Protein AF-A0A8T4UTC6-F1 (afdb_monomer_lite)

Radius of gyration: 26.12 Å; chains: 1; bounding box: 47×25×75 Å

pLDDT: mean 82.02, std 12.3, range [52.59, 96.19]

Sequence (81 aa):
MPEVKTIKGIDDETWTNFKSLAAKDNVKLATLLKNMLKEYEKGKNIFWKDILKGKRIFTEEEAEKIEDLIRKKRKEYGFRS

Foldseek 3Di:
DPDDDDDPDDDPVNVVVLVVVCVVVVHDSVVSVVVVVVVVVVVVVCVVCVVVVPPPPDDPVRVVVVVVVVVVVCVVVVNDD

Secondary structure (DSSP, 8-state):
--------S--HHHHHHHHHHHHHTT--HHHHHHHHHHHHHHHHHHHHHHHHTT--SS-HHHHHHHHHHHHHHHHHTT---

Structure (mmCIF, N/CA/C/O backbone):
data_AF-A0A8T4UTC6-F1
#
_entry.id   AF-A0A8T4UTC6-F1
#
loop_
_atom_site.group_PDB
_atom_site.id
_atom_site.type_symbol
_atom_site.label_atom_id
_atom_site.label_alt_id
_atom_site.label_comp_id
_atom_site.label_asym_id
_atom_site.label_entity_id
_atom_site.label_seq_id
_atom_site.pdbx_PDB_ins_code
_atom_site.Cartn_x
_atom_site.Cartn_y
_atom_site.Cartn_z
_atom_site.occupancy
_atom_site.B_iso_or_equiv
_atom_site.auth_seq_id
_atom_site.auth_comp_id
_atom_site.auth_asym_id
_atom_site.auth_atom_id
_atom_site.pdbx_PDB_model_num
ATOM 1 N N . MET A 1 1 ? -3.804 -1.392 -33.908 1.00 52.59 1 MET A N 1
ATOM 2 C CA . MET A 1 1 ? -2.585 -1.499 -33.073 1.00 52.59 1 MET A CA 1
ATOM 3 C C . MET A 1 1 ? -2.985 -1.236 -31.628 1.00 52.59 1 MET A C 1
ATOM 5 O O . MET A 1 1 ? -3.818 -0.357 -31.438 1.00 52.59 1 MET A O 1
ATOM 9 N N . PRO A 1 2 ? -2.494 -1.999 -30.637 1.00 62.16 2 PRO A N 1
ATOM 10 C CA . PRO A 1 2 ? -2.790 -1.715 -29.235 1.00 62.16 2 PRO A CA 1
ATOM 11 C C . PRO A 1 2 ? -2.220 -0.345 -28.848 1.00 62.16 2 PRO A C 1
ATOM 13 O O . PRO A 1 2 ? -1.100 -0.005 -29.224 1.00 62.16 2 PRO A O 1
ATOM 16 N N . GLU A 1 3 ? -3.009 0.448 -28.128 1.00 74.31 3 GLU A N 1
ATOM 17 C CA . GLU A 1 3 ? -2.623 1.784 -27.679 1.00 74.31 3 GLU A CA 1
ATOM 18 C C . GLU A 1 3 ? -1.503 1.677 -26.632 1.00 74.31 3 GLU A C 1
ATOM 20 O O . GLU A 1 3 ? -1.677 1.083 -25.563 1.00 74.31 3 GLU A O 1
ATOM 25 N N . VAL A 1 4 ? -0.325 2.219 -26.951 1.00 71.88 4 VAL A N 1
ATOM 26 C CA . VAL A 1 4 ? 0.817 2.225 -26.032 1.00 71.88 4 VAL A CA 1
ATOM 27 C C . VAL A 1 4 ? 0.618 3.356 -25.031 1.00 71.88 4 VAL A C 1
ATOM 29 O O . VAL A 1 4 ? 0.710 4.533 -25.373 1.00 71.88 4 VAL A O 1
ATOM 32 N N . LYS A 1 5 ? 0.345 2.998 -23.775 1.00 71.56 5 LYS A N 1
ATOM 33 C CA . LYS A 1 5 ? 0.230 3.961 -22.678 1.00 71.56 5 LYS A CA 1
ATOM 34 C C . LYS A 1 5 ? 1.610 4.246 -22.096 1.00 71.56 5 LYS A C 1
ATOM 36 O O . LYS A 1 5 ? 2.215 3.378 -21.470 1.00 71.56 5 LYS A O 1
ATO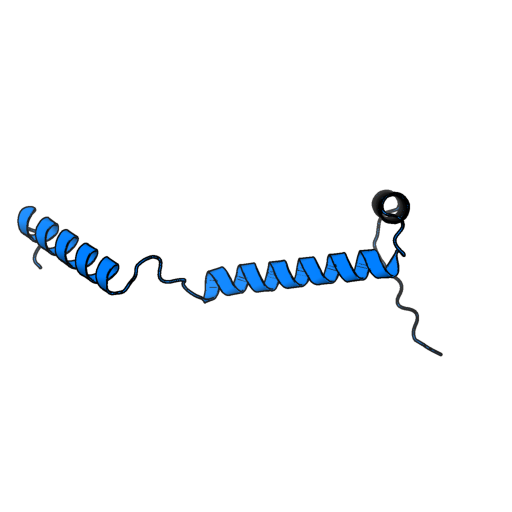M 41 N N . THR A 1 6 ? 2.091 5.466 -22.294 1.00 78.31 6 THR A N 1
ATOM 42 C CA . THR A 1 6 ? 3.342 5.958 -21.705 1.00 78.31 6 THR A CA 1
ATOM 43 C C . THR A 1 6 ? 3.057 6.661 -20.385 1.00 78.31 6 THR A C 1
ATOM 45 O O . THR A 1 6 ? 2.077 7.398 -20.269 1.00 78.31 6 THR A O 1
ATOM 48 N N . ILE A 1 7 ? 3.930 6.473 -19.398 1.00 79.12 7 ILE A N 1
ATOM 49 C CA . ILE A 1 7 ? 3.855 7.219 -18.143 1.00 79.12 7 ILE A CA 1
ATOM 50 C C . ILE A 1 7 ? 4.552 8.564 -18.359 1.00 79.12 7 ILE A C 1
ATOM 52 O O . ILE A 1 7 ? 5.686 8.601 -18.832 1.00 79.12 7 ILE A O 1
ATOM 56 N N . LYS A 1 8 ? 3.854 9.666 -18.075 1.00 84.25 8 LYS A N 1
ATOM 57 C CA . LYS A 1 8 ? 4.353 11.038 -18.252 1.00 84.25 8 LYS A CA 1
ATOM 58 C C . LYS A 1 8 ? 4.590 11.686 -16.888 1.00 84.25 8 LYS A C 1
ATOM 60 O O . LYS A 1 8 ? 3.873 11.372 -15.943 1.00 84.25 8 LYS A O 1
ATOM 65 N N . GLY A 1 9 ? 5.549 12.612 -16.815 1.00 86.25 9 GLY A N 1
ATOM 66 C CA . GLY A 1 9 ? 5.804 13.413 -15.611 1.00 86.25 9 GLY A CA 1
ATOM 67 C C . GLY A 1 9 ? 6.551 12.678 -14.496 1.00 86.25 9 GLY A C 1
ATOM 68 O O . GLY A 1 9 ? 6.318 12.969 -13.330 1.00 86.25 9 GLY A O 1
ATOM 69 N N . ILE A 1 10 ? 7.408 11.717 -14.847 1.00 87.31 10 ILE A N 1
ATOM 70 C CA . ILE A 1 10 ? 8.320 11.060 -13.905 1.00 87.31 10 ILE A CA 1
ATOM 71 C C . ILE A 1 10 ? 9.701 11.689 -14.081 1.00 87.31 10 ILE A C 1
ATOM 73 O O . ILE A 1 10 ? 10.167 11.813 -15.213 1.00 87.31 10 ILE A O 1
ATOM 77 N N . ASP A 1 11 ? 10.332 12.080 -12.979 1.00 94.38 11 ASP A N 1
ATOM 78 C CA . ASP A 1 11 ? 11.720 12.529 -12.969 1.00 94.38 11 ASP A CA 1
ATOM 79 C C . ASP A 1 11 ? 12.699 11.356 -13.171 1.00 94.38 11 ASP A C 1
ATOM 81 O O . ASP A 1 11 ? 12.408 10.195 -12.863 1.00 94.38 11 ASP A O 1
ATOM 85 N N . ASP A 1 12 ? 13.883 11.653 -13.703 1.00 92.38 12 ASP A N 1
ATOM 86 C CA . ASP A 1 12 ? 14.859 10.624 -14.078 1.00 92.38 12 ASP A CA 1
ATOM 87 C C . ASP A 1 12 ? 15.350 9.795 -12.882 1.00 92.38 12 ASP A C 1
ATOM 89 O O . ASP A 1 12 ? 15.629 8.598 -13.026 1.00 92.38 12 ASP A O 1
ATOM 93 N N . GLU A 1 13 ? 15.415 10.398 -11.693 1.00 95.56 13 GLU A N 1
ATOM 94 C CA . GLU A 1 13 ? 15.812 9.718 -10.461 1.00 95.56 13 GLU A CA 1
ATOM 95 C C . GLU A 1 13 ? 14.765 8.670 -10.063 1.00 95.56 13 GLU A C 1
ATOM 97 O O . GLU A 1 13 ? 15.088 7.489 -9.905 1.00 95.56 13 GLU A O 1
ATOM 102 N N . THR A 1 14 ? 13.491 9.059 -9.999 1.00 93.06 14 THR A N 1
ATOM 103 C CA . THR A 1 14 ? 12.363 8.161 -9.731 1.00 93.06 14 THR A CA 1
ATOM 104 C C . THR A 1 14 ? 12.294 7.036 -10.758 1.00 93.06 14 THR A C 1
ATOM 106 O O . THR A 1 14 ? 12.087 5.873 -10.394 1.00 93.06 14 THR A O 1
ATOM 109 N N . TRP A 1 15 ? 12.511 7.333 -12.044 1.00 93.00 15 TRP A N 1
ATOM 110 C CA . TRP A 1 15 ? 12.505 6.306 -13.086 1.00 93.00 15 TRP A CA 1
ATOM 111 C C . TRP A 1 15 ? 13.658 5.311 -12.935 1.00 93.00 15 TRP A C 1
ATOM 113 O O . TRP A 1 15 ? 13.474 4.102 -13.117 1.00 93.00 15 TRP A O 1
ATOM 123 N N . THR A 1 16 ? 14.840 5.801 -12.566 1.00 95.31 16 THR A N 1
ATOM 124 C CA . THR A 1 16 ? 16.021 4.970 -12.310 1.00 95.31 16 THR A CA 1
ATOM 125 C C . THR A 1 16 ? 15.803 4.079 -11.095 1.00 95.31 16 THR A C 1
ATOM 127 O O . THR A 1 16 ? 16.000 2.866 -11.179 1.00 95.31 16 THR A O 1
ATOM 130 N N . ASN A 1 17 ? 15.302 4.640 -9.996 1.00 95.38 17 ASN A N 1
ATOM 131 C CA . ASN A 1 17 ? 14.983 3.894 -8.782 1.00 95.38 17 ASN A CA 1
ATOM 132 C C . ASN A 1 17 ? 13.934 2.808 -9.044 1.00 95.38 17 ASN A C 1
ATOM 134 O O . ASN A 1 17 ? 14.097 1.664 -8.613 1.00 95.38 17 ASN A O 1
ATOM 138 N N . PHE A 1 18 ? 12.898 3.125 -9.823 1.00 94.00 18 PHE A N 1
ATOM 139 C CA . PHE A 1 18 ? 11.875 2.160 -10.213 1.00 94.00 18 PHE A CA 1
ATOM 140 C C . PHE A 1 18 ? 12.449 0.985 -11.020 1.00 94.00 18 PHE A C 1
ATOM 142 O O . PHE A 1 18 ? 12.119 -0.175 -10.758 1.00 94.00 18 PHE A O 1
ATOM 149 N N . LYS A 1 19 ? 13.354 1.258 -11.968 1.00 94.25 19 LYS A N 1
ATOM 150 C CA . LYS A 1 19 ? 14.048 0.205 -12.725 1.00 94.25 19 LYS A CA 1
ATOM 151 C C . LYS A 1 19 ? 14.936 -0.660 -11.844 1.00 94.25 19 LYS A C 1
ATOM 153 O O . LYS A 1 19 ? 14.904 -1.883 -11.976 1.00 94.25 19 LYS A O 1
ATOM 158 N N . SER A 1 20 ? 15.690 -0.036 -10.945 1.00 96.19 20 SER A N 1
ATOM 159 C CA . SER A 1 20 ? 16.566 -0.733 -10.003 1.00 96.19 20 SER A CA 1
ATOM 160 C C . SER A 1 20 ? 15.780 -1.675 -9.092 1.00 96.19 20 SER A C 1
ATOM 162 O O . SER A 1 20 ? 16.202 -2.808 -8.882 1.00 96.19 20 SER A O 1
ATOM 164 N N . LEU A 1 21 ? 14.603 -1.255 -8.617 1.00 94.62 21 LEU A N 1
ATOM 165 C CA . LEU A 1 21 ? 13.700 -2.100 -7.828 1.00 94.62 21 LEU A CA 1
ATOM 166 C C . LEU A 1 21 ? 1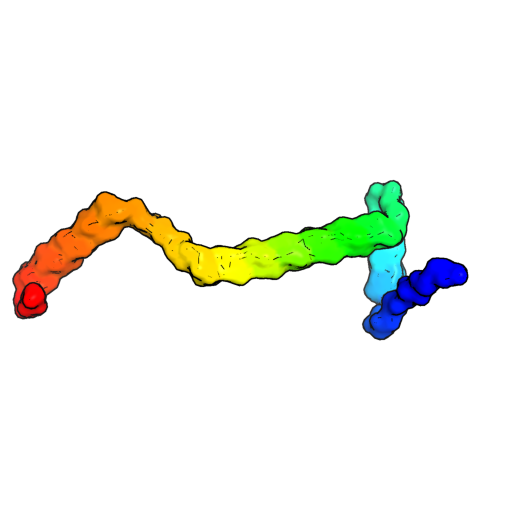3.216 -3.321 -8.619 1.00 94.62 21 LEU A C 1
ATOM 168 O O . LEU A 1 21 ? 13.308 -4.446 -8.137 1.00 94.62 21 LEU A O 1
ATOM 172 N N . ALA A 1 22 ? 12.764 -3.119 -9.858 1.00 94.69 22 ALA A N 1
ATOM 173 C CA . ALA A 1 22 ? 12.306 -4.221 -10.703 1.00 94.69 22 ALA A CA 1
ATOM 174 C C . ALA A 1 22 ? 13.422 -5.233 -11.007 1.00 94.69 22 ALA A C 1
ATOM 176 O O . ALA A 1 22 ? 13.182 -6.440 -11.001 1.00 94.69 22 ALA A O 1
ATOM 177 N N . ALA A 1 23 ? 14.641 -4.741 -11.245 1.00 94.94 23 ALA A N 1
ATOM 178 C CA . ALA A 1 23 ? 15.811 -5.578 -11.478 1.00 94.94 23 ALA A CA 1
ATOM 179 C C . ALA A 1 23 ? 16.211 -6.368 -10.224 1.00 94.94 23 ALA A C 1
ATOM 181 O O . ALA A 1 23 ? 16.466 -7.567 -10.319 1.00 94.94 23 ALA A O 1
ATOM 182 N N . LYS A 1 24 ? 16.215 -5.717 -9.053 1.00 95.75 24 LYS A N 1
ATOM 183 C CA . LYS A 1 24 ? 16.548 -6.340 -7.765 1.00 95.75 24 LYS A CA 1
ATOM 184 C C . LYS A 1 24 ? 15.626 -7.515 -7.439 1.00 95.75 24 LYS A C 1
ATOM 186 O O . LYS A 1 24 ? 16.106 -8.560 -7.010 1.00 95.75 24 LYS A O 1
ATOM 191 N N . ASP A 1 25 ? 14.333 -7.352 -7.693 1.00 92.88 25 ASP A N 1
ATOM 192 C CA . ASP A 1 25 ? 13.322 -8.366 -7.381 1.00 92.88 25 ASP A CA 1
ATOM 193 C C . ASP A 1 25 ? 13.059 -9.330 -8.556 1.00 92.88 25 ASP A C 1
ATOM 195 O O . ASP A 1 25 ? 12.178 -10.185 -8.478 1.00 92.88 25 ASP A O 1
ATOM 199 N N . ASN A 1 26 ? 13.823 -9.210 -9.650 1.00 95.25 26 ASN A N 1
ATOM 200 C CA . ASN A 1 26 ? 13.701 -10.012 -10.870 1.00 95.25 26 ASN A CA 1
ATOM 201 C C . ASN A 1 26 ? 12.267 -10.059 -11.439 1.00 95.25 26 ASN A C 1
ATOM 203 O O . ASN A 1 26 ? 11.742 -11.108 -11.825 1.00 95.25 26 ASN A O 1
ATOM 207 N N . VAL A 1 27 ? 11.609 -8.899 -11.493 1.00 95.00 27 VAL A N 1
ATOM 208 C CA . VAL A 1 27 ? 10.240 -8.752 -12.001 1.00 95.00 27 VAL A CA 1
ATOM 209 C C . VAL A 1 27 ? 10.186 -7.807 -13.197 1.00 95.00 27 VAL A C 1
ATOM 211 O O . VAL A 1 27 ? 10.931 -6.838 -13.311 1.00 95.00 27 VAL A O 1
ATOM 214 N N . LYS A 1 28 ? 9.244 -8.053 -14.115 1.00 95.25 28 LYS A N 1
ATOM 215 C CA . LYS A 1 28 ? 8.984 -7.137 -15.235 1.00 95.25 28 LYS A CA 1
ATOM 216 C C . LYS A 1 28 ? 8.445 -5.803 -14.705 1.00 95.25 28 LYS A C 1
ATOM 218 O O . LYS A 1 28 ? 7.525 -5.805 -13.890 1.00 95.25 28 LYS A O 1
ATOM 223 N N . LEU A 1 29 ? 8.917 -4.680 -15.257 1.00 91.25 29 LEU A N 1
ATOM 224 C CA . LEU A 1 29 ? 8.466 -3.321 -14.894 1.00 91.25 29 LEU A CA 1
ATOM 225 C C . LEU A 1 29 ? 6.939 -3.176 -14.905 1.00 91.25 29 LEU A C 1
ATOM 227 O O . LEU A 1 29 ? 6.352 -2.647 -13.966 1.00 91.25 29 LEU A O 1
ATOM 231 N N . ALA A 1 30 ? 6.285 -3.697 -15.946 1.00 90.19 30 ALA A N 1
ATOM 232 C CA . ALA A 1 30 ? 4.829 -3.663 -16.062 1.00 90.19 30 ALA A CA 1
ATOM 233 C C . ALA A 1 30 ? 4.131 -4.424 -14.920 1.00 90.19 30 ALA A C 1
ATOM 235 O O . ALA A 1 30 ? 3.106 -3.975 -14.409 1.00 90.19 30 ALA A O 1
ATOM 236 N N . THR A 1 31 ? 4.692 -5.561 -14.500 1.00 92.94 31 THR A N 1
ATOM 237 C CA . THR A 1 31 ? 4.167 -6.359 -13.386 1.00 92.94 31 THR A CA 1
ATOM 238 C C . THR A 1 31 ? 4.369 -5.640 -12.058 1.00 92.94 31 THR A C 1
ATOM 240 O O . THR A 1 31 ? 3.429 -5.570 -11.270 1.00 92.94 31 THR A O 1
ATOM 243 N N . LEU A 1 32 ? 5.553 -5.059 -11.833 1.00 92.81 32 LEU A N 1
ATOM 244 C CA . LEU A 1 32 ? 5.836 -4.274 -10.631 1.00 92.81 32 LEU A CA 1
ATOM 245 C C . LEU A 1 32 ? 4.859 -3.101 -10.503 1.00 92.81 32 LEU A C 1
ATOM 247 O O . LEU A 1 32 ? 4.190 -2.971 -9.481 1.00 92.81 32 LEU A O 1
ATOM 251 N N . LEU A 1 33 ? 4.695 -2.314 -11.571 1.00 91.88 33 LEU A N 1
ATOM 252 C CA . LEU A 1 33 ? 3.768 -1.184 -11.588 1.00 91.88 33 LEU A CA 1
ATOM 253 C C . LEU A 1 33 ? 2.327 -1.625 -11.319 1.00 91.88 33 LEU A C 1
ATOM 255 O O . LEU A 1 33 ? 1.632 -1.021 -10.505 1.00 91.88 33 LEU A O 1
ATOM 259 N N . LYS A 1 34 ? 1.876 -2.701 -11.972 1.00 92.12 34 LYS A N 1
ATOM 260 C CA . LYS A 1 34 ? 0.530 -3.248 -11.768 1.00 92.12 34 LYS A CA 1
ATOM 261 C C . LYS A 1 34 ? 0.305 -3.662 -10.313 1.00 92.12 34 LYS A C 1
ATOM 263 O O . LYS A 1 34 ? -0.767 -3.406 -9.768 1.00 92.12 34 LYS A O 1
ATOM 268 N N . ASN A 1 35 ? 1.301 -4.283 -9.686 1.00 92.94 35 ASN A N 1
ATOM 269 C CA . ASN A 1 35 ? 1.227 -4.682 -8.285 1.00 92.94 35 ASN A CA 1
ATOM 270 C C . ASN A 1 35 ? 1.189 -3.461 -7.358 1.00 92.94 35 ASN A C 1
ATOM 272 O O . ASN A 1 35 ? 0.334 -3.407 -6.480 1.00 92.94 35 ASN A O 1
ATOM 276 N N . MET A 1 36 ? 2.034 -2.454 -7.597 1.00 90.00 36 MET A N 1
ATOM 277 C CA . MET A 1 36 ? 2.026 -1.204 -6.827 1.00 90.00 36 MET A CA 1
ATOM 278 C C . MET A 1 36 ? 0.671 -0.491 -6.904 1.00 90.00 36 MET A C 1
ATOM 280 O O . MET A 1 36 ? 0.128 -0.094 -5.876 1.00 90.00 36 MET A O 1
ATOM 284 N N . LEU A 1 37 ? 0.090 -0.378 -8.104 1.00 90.31 37 LEU A N 1
ATOM 285 C CA . LEU A 1 37 ? -1.234 0.220 -8.296 1.00 90.31 37 LEU A CA 1
ATOM 286 C C . LEU A 1 37 ? -2.321 -0.564 -7.555 1.00 90.31 37 LEU A C 1
ATOM 288 O O . LEU A 1 37 ? -3.149 0.030 -6.869 1.00 90.31 37 LEU A O 1
ATOM 292 N N . LYS A 1 38 ? -2.283 -1.899 -7.629 1.00 91.50 38 LYS A N 1
ATOM 293 C CA . LYS A 1 38 ? -3.235 -2.766 -6.926 1.00 91.50 38 LYS A CA 1
ATOM 294 C C . LYS A 1 38 ? -3.157 -2.590 -5.408 1.00 91.50 38 LYS A C 1
ATOM 296 O O . LYS A 1 38 ? -4.194 -2.527 -4.751 1.00 91.50 38 LYS A O 1
ATOM 301 N N . GLU A 1 39 ? -1.954 -2.518 -4.842 1.00 87.62 39 GLU A N 1
ATOM 302 C CA . GLU A 1 39 ? -1.780 -2.286 -3.403 1.00 87.62 39 GLU A CA 1
ATOM 303 C C . GLU A 1 39 ? -2.216 -0.873 -2.993 1.00 87.62 39 GLU A C 1
ATOM 305 O O . GLU A 1 39 ? -2.895 -0.710 -1.980 1.00 87.62 39 GLU A O 1
ATOM 310 N N . TYR A 1 40 ? -1.941 0.142 -3.814 1.00 86.81 40 TYR A N 1
ATOM 311 C CA . TYR A 1 40 ? -2.426 1.503 -3.578 1.00 86.81 40 TYR A CA 1
ATOM 312 C C . TYR A 1 40 ? -3.964 1.591 -3.580 1.00 86.81 40 TYR A C 1
ATOM 314 O O . TYR A 1 40 ? -4.563 2.201 -2.690 1.00 86.81 40 TYR A O 1
ATOM 322 N N . GLU A 1 41 ? -4.625 0.941 -4.541 1.00 84.88 41 GLU A N 1
ATOM 323 C CA . GLU A 1 41 ? -6.090 0.871 -4.613 1.00 84.88 41 GLU A CA 1
ATOM 324 C C . GLU A 1 41 ? -6.701 0.125 -3.422 1.00 84.88 41 GLU A C 1
ATOM 326 O O . GLU A 1 41 ? -7.726 0.552 -2.881 1.00 84.88 41 GLU A O 1
ATOM 331 N N . LYS A 1 42 ? -6.066 -0.966 -2.973 1.00 81.75 42 LYS A N 1
ATOM 332 C CA . LYS A 1 42 ? -6.458 -1.654 -1.736 1.00 81.75 42 LYS A CA 1
ATOM 333 C C . LYS A 1 42 ? -6.338 -0.725 -0.532 1.00 81.75 42 LYS A C 1
ATOM 335 O O . LYS A 1 42 ? -7.289 -0.640 0.239 1.00 81.75 42 LYS A O 1
ATOM 340 N N . GLY A 1 43 ? -5.226 -0.002 -0.402 1.00 72.94 43 GLY A N 1
ATOM 341 C CA . GLY A 1 43 ? -5.006 0.964 0.676 1.00 72.94 43 GLY A CA 1
ATOM 342 C C . GLY A 1 43 ? -6.083 2.051 0.720 1.00 72.94 43 GLY A C 1
ATOM 343 O O . GLY A 1 43 ? -6.653 2.302 1.779 1.00 72.94 43 GLY A O 1
ATOM 344 N N . LYS A 1 44 ? -6.454 2.624 -0.435 1.00 68.94 44 LYS A N 1
ATOM 345 C CA . LYS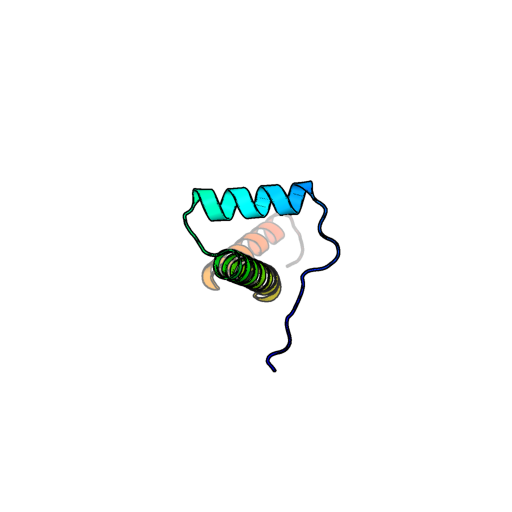 A 1 44 ? -7.578 3.576 -0.533 1.00 68.94 44 LYS A CA 1
ATOM 346 C C . LYS A 1 44 ? -8.906 2.961 -0.101 1.00 68.94 44 LYS A C 1
ATOM 348 O O . LYS A 1 44 ? -9.658 3.588 0.642 1.00 68.94 44 LYS A O 1
ATOM 353 N N . ASN A 1 45 ? -9.202 1.747 -0.561 1.00 62.44 45 ASN A N 1
ATOM 354 C CA . ASN A 1 45 ? -10.439 1.061 -0.203 1.00 62.44 45 ASN A CA 1
ATOM 355 C C . ASN A 1 45 ? -10.512 0.734 1.289 1.00 62.44 45 ASN A C 1
ATOM 357 O O . ASN A 1 45 ? -11.592 0.829 1.858 1.00 62.44 45 ASN A O 1
ATOM 361 N N . ILE A 1 46 ? -9.400 0.347 1.914 1.00 65.06 46 ILE A N 1
ATOM 362 C CA . ILE A 1 46 ? -9.340 0.039 3.348 1.00 65.06 46 ILE A CA 1
ATOM 363 C C . ILE A 1 46 ? -9.494 1.324 4.163 1.00 65.06 46 ILE A C 1
ATOM 365 O O . ILE A 1 46 ? -10.360 1.371 5.025 1.00 65.06 46 ILE A O 1
ATOM 369 N N . PHE A 1 47 ? -8.770 2.393 3.817 1.00 62.66 47 PHE A N 1
ATOM 370 C CA . PHE A 1 47 ? -8.860 3.677 4.518 1.00 62.66 47 PHE A CA 1
ATOM 371 C C . PHE A 1 47 ? -10.291 4.234 4.544 1.00 62.66 47 PHE A C 1
ATOM 373 O O . PHE A 1 47 ? -10.829 4.536 5.608 1.00 62.66 47 PHE A O 1
ATOM 380 N N . TRP A 1 48 ? -10.954 4.305 3.385 1.00 64.12 48 TRP A N 1
ATOM 381 C CA . TRP A 1 48 ? -12.337 4.783 3.328 1.00 64.12 48 TRP A CA 1
ATOM 382 C C . TRP A 1 48 ? -13.328 3.788 3.925 1.00 64.12 48 TRP A C 1
ATOM 384 O O . TRP A 1 48 ? -14.294 4.216 4.548 1.00 64.12 48 TRP A O 1
ATOM 394 N N . LYS A 1 49 ? -13.105 2.473 3.790 1.00 62.84 49 LYS A N 1
ATOM 395 C CA . LYS A 1 49 ? -13.958 1.478 4.454 1.00 62.84 49 LYS A CA 1
ATOM 396 C C . LYS A 1 49 ? -13.834 1.538 5.965 1.00 62.84 49 LYS A C 1
ATOM 398 O O . LYS A 1 49 ? -14.848 1.337 6.606 1.00 62.84 49 LYS A O 1
ATOM 403 N N . ASP A 1 50 ? -12.670 1.815 6.532 1.00 62.69 50 ASP A N 1
ATOM 404 C CA . ASP A 1 50 ? -12.497 1.887 7.983 1.00 62.69 50 ASP A CA 1
ATOM 405 C C . ASP A 1 50 ? -13.144 3.150 8.561 1.00 62.69 50 ASP A C 1
ATOM 407 O O . ASP A 1 50 ? -13.814 3.075 9.591 1.00 62.69 50 ASP A O 1
ATOM 411 N N . ILE A 1 51 ? -13.049 4.278 7.847 1.00 63.59 51 ILE A N 1
ATOM 412 C CA . ILE A 1 51 ? -13.752 5.521 8.198 1.00 63.59 51 ILE A CA 1
ATOM 413 C C . ILE A 1 51 ? -15.272 5.353 8.061 1.00 63.59 51 ILE A C 1
ATOM 415 O O . ILE A 1 51 ? -16.021 5.712 8.966 1.00 63.59 51 ILE A O 1
ATOM 419 N N . LEU A 1 52 ? -15.745 4.789 6.944 1.00 61.62 52 LEU A N 1
ATOM 420 C CA . LEU A 1 52 ? -17.177 4.689 6.636 1.00 61.62 52 LEU A CA 1
ATOM 421 C C . LEU A 1 52 ? -17.872 3.499 7.303 1.00 61.62 52 LEU A C 1
ATOM 423 O O . LEU A 1 52 ? -19.084 3.546 7.496 1.00 61.62 52 LEU A O 1
ATOM 427 N N . LYS A 1 53 ? -17.153 2.428 7.670 1.00 58.16 53 LYS A N 1
ATOM 428 C CA . LYS A 1 53 ? -17.759 1.285 8.371 1.00 58.16 53 LYS A CA 1
ATOM 429 C C . LYS A 1 53 ? -18.114 1.589 9.814 1.00 58.16 53 LYS A C 1
ATOM 431 O O . LYS A 1 53 ? -18.756 0.726 10.407 1.00 58.16 53 LYS A O 1
ATOM 436 N N . GLY A 1 54 ? -17.698 2.735 10.373 1.00 59.84 54 GLY A N 1
ATOM 437 C CA . GLY A 1 54 ? -18.041 3.122 11.744 1.00 59.84 54 GLY A CA 1
ATOM 438 C C . GLY A 1 54 ? -17.909 1.929 12.684 1.00 59.84 54 GLY A C 1
ATOM 439 O O . GLY A 1 54 ? -18.881 1.555 13.337 1.00 59.84 54 GLY A O 1
ATOM 440 N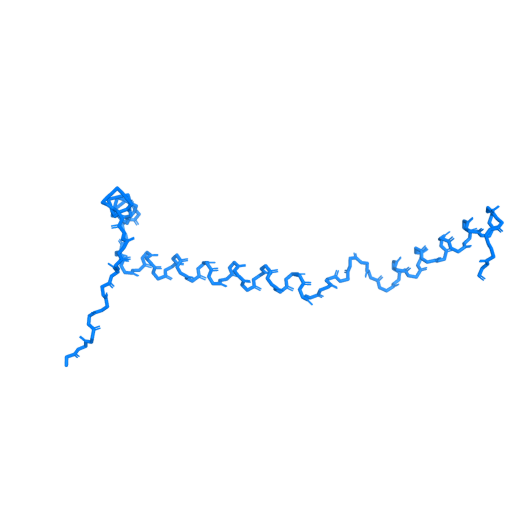 N . LYS A 1 55 ? -16.768 1.223 12.593 1.00 59.66 55 LYS A N 1
ATOM 441 C CA . LYS A 1 55 ? -16.585 -0.105 13.183 1.00 59.66 55 LYS A CA 1
ATOM 442 C C . LYS A 1 55 ? -16.988 0.003 14.650 1.00 59.66 55 LYS A C 1
ATOM 444 O O . LYS A 1 55 ? -16.335 0.730 15.393 1.00 59.66 55 LYS A O 1
ATOM 449 N N . ARG A 1 56 ? -18.092 -0.652 15.030 1.00 61.06 56 ARG A N 1
ATOM 450 C CA . ARG A 1 56 ? -18.575 -0.679 16.414 1.00 61.06 56 ARG A CA 1
ATOM 451 C C . ARG A 1 56 ? -17.400 -1.136 17.281 1.00 61.06 56 ARG A C 1
ATOM 453 O O . ARG A 1 56 ? -16.961 -2.277 17.169 1.00 61.06 56 ARG A O 1
ATOM 460 N N . ILE A 1 57 ? -16.829 -0.196 18.038 1.00 70.88 57 ILE A N 1
ATOM 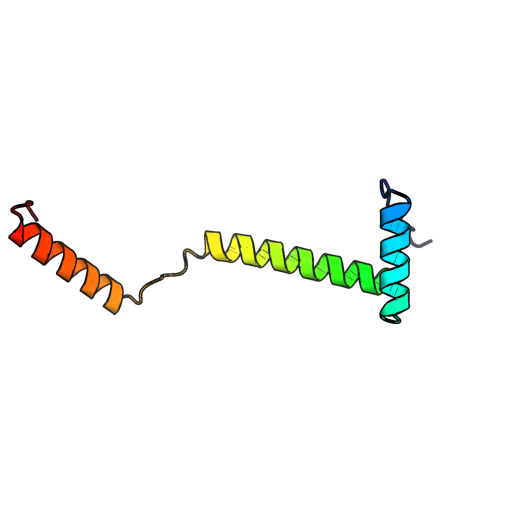461 C CA . ILE A 1 57 ? -15.666 -0.432 18.909 1.00 70.88 57 ILE A CA 1
ATOM 462 C C . ILE A 1 57 ? -16.075 -1.362 20.058 1.00 70.88 57 ILE A C 1
ATOM 464 O O . ILE A 1 57 ? -15.253 -2.116 20.565 1.00 70.88 57 ILE A O 1
ATOM 468 N N . PHE A 1 58 ? -17.364 -1.338 20.395 1.00 73.62 58 PHE A N 1
ATOM 469 C CA . PHE A 1 58 ? -18.001 -2.149 21.415 1.00 73.62 58 PHE A CA 1
ATOM 470 C C . PHE A 1 58 ? -19.049 -3.064 20.786 1.00 73.62 58 PHE A C 1
ATOM 472 O O . PHE A 1 58 ? -19.783 -2.662 19.877 1.00 73.62 58 PHE A O 1
ATOM 479 N N . THR A 1 59 ? -19.144 -4.285 21.298 1.00 83.12 59 THR A N 1
ATOM 480 C CA . THR A 1 59 ? -20.346 -5.112 21.148 1.00 83.12 59 THR A CA 1
ATOM 481 C C . THR A 1 59 ? -21.558 -4.398 21.764 1.00 83.12 59 THR A C 1
ATOM 483 O O . THR A 1 59 ? -21.399 -3.488 22.578 1.00 83.12 59 THR A O 1
ATOM 486 N N . GLU A 1 60 ? -22.780 -4.778 21.380 1.00 80.44 60 GLU A N 1
ATOM 487 C CA . GLU A 1 60 ? -23.995 -4.182 21.968 1.00 80.44 60 GLU A CA 1
ATOM 488 C C . GLU A 1 60 ? -24.020 -4.337 23.494 1.00 80.44 60 GLU A C 1
ATOM 490 O O . GLU A 1 60 ? -24.276 -3.364 24.195 1.00 80.44 60 GLU A O 1
ATOM 495 N N . GLU A 1 61 ? -23.610 -5.496 24.016 1.00 86.44 61 GLU A N 1
ATOM 496 C CA . GLU A 1 61 ? -23.495 -5.710 25.463 1.00 86.44 61 GLU A CA 1
ATOM 497 C C . GLU A 1 61 ? -22.465 -4.791 26.137 1.00 86.44 61 GLU A C 1
ATOM 499 O O . GLU A 1 61 ? -22.684 -4.313 27.250 1.00 86.44 61 GLU A O 1
ATOM 504 N N . GLU A 1 62 ? -21.310 -4.557 25.509 1.00 83.88 62 GLU A N 1
ATOM 505 C CA . GLU A 1 62 ? -20.294 -3.644 26.046 1.00 83.88 62 GLU A CA 1
ATOM 506 C C . GLU A 1 62 ? -20.782 -2.194 26.021 1.00 83.88 62 GLU A C 1
ATOM 508 O O . GLU A 1 62 ? -20.542 -1.451 26.974 1.00 83.88 62 GLU A O 1
ATOM 513 N N . ALA A 1 63 ? -21.499 -1.804 24.967 1.00 86.56 63 ALA A N 1
ATOM 514 C CA . ALA A 1 63 ? -22.089 -0.479 24.853 1.00 86.56 63 ALA A CA 1
ATOM 515 C C . ALA A 1 63 ? -23.148 -0.243 25.944 1.00 86.56 63 ALA A C 1
ATOM 517 O O . ALA A 1 63 ? -23.079 0.774 26.635 1.00 86.56 63 ALA A O 1
ATOM 518 N N . GLU A 1 64 ? -24.051 -1.203 26.168 1.00 89.81 64 GLU A N 1
ATOM 519 C CA . GLU A 1 64 ? -25.066 -1.137 27.230 1.00 89.81 64 GLU A CA 1
ATOM 520 C C . GLU A 1 64 ? -24.433 -1.061 28.627 1.00 89.81 64 GLU A C 1
ATOM 522 O O . GLU A 1 64 ? -24.821 -0.233 29.453 1.00 89.81 64 GLU A O 1
ATOM 527 N N . LYS A 1 65 ? -23.389 -1.859 28.893 1.00 90.88 65 LYS A N 1
ATOM 528 C CA . LYS A 1 65 ? -22.665 -1.821 30.178 1.00 90.88 65 LYS A CA 1
ATOM 529 C C . LYS A 1 65 ? -22.004 -0.467 30.434 1.00 90.88 65 LYS A C 1
ATOM 531 O O . LYS A 1 65 ? -22.014 0.019 31.569 1.00 90.88 65 LYS A O 1
ATOM 536 N N . ILE A 1 66 ? -21.412 0.136 29.403 1.00 87.88 66 ILE A N 1
ATOM 537 C CA . ILE A 1 66 ? -20.795 1.465 29.491 1.00 87.88 66 ILE A CA 1
ATOM 538 C C . ILE A 1 66 ? -21.867 2.530 29.731 1.00 87.88 66 ILE A C 1
ATOM 540 O O . ILE A 1 66 ? -21.682 3.399 30.586 1.00 87.88 66 ILE A O 1
ATOM 544 N N . GLU A 1 67 ? -22.994 2.451 29.027 1.00 88.56 67 GLU A N 1
ATOM 545 C CA . GLU A 1 67 ? -24.118 3.368 29.203 1.00 88.56 67 GLU A CA 1
ATOM 546 C C . GLU A 1 67 ? -24.658 3.325 30.639 1.00 88.56 67 GLU A C 1
ATOM 548 O O . GLU A 1 67 ? -24.782 4.367 31.291 1.00 88.56 67 GLU A O 1
ATOM 553 N N . ASP A 1 68 ? -24.868 2.127 31.186 1.00 91.00 68 ASP A N 1
ATOM 554 C CA . ASP A 1 68 ? -25.320 1.936 32.563 1.00 91.00 68 ASP A CA 1
ATOM 555 C C . ASP A 1 68 ? -24.317 2.459 33.598 1.00 91.00 68 ASP A C 1
ATOM 557 O O . ASP A 1 68 ? -24.709 3.086 34.591 1.00 91.00 68 ASP A O 1
ATOM 561 N N . LEU A 1 69 ? -23.016 2.242 33.379 1.00 88.94 69 LEU A N 1
ATOM 562 C CA . LEU A 1 69 ? -21.955 2.781 34.235 1.00 88.94 69 LEU A CA 1
ATOM 563 C C . LEU A 1 69 ? -21.958 4.310 34.241 1.00 88.94 69 LEU A C 1
ATOM 565 O O . LEU A 1 69 ? -21.920 4.928 35.309 1.00 88.94 69 LEU A O 1
ATOM 569 N N . ILE A 1 70 ? -22.046 4.928 33.063 1.00 86.56 70 ILE A N 1
ATOM 570 C CA . ILE A 1 70 ? -22.097 6.386 32.925 1.00 86.56 70 ILE A CA 1
ATOM 571 C C . ILE A 1 70 ? -23.364 6.931 33.583 1.00 86.56 70 ILE A C 1
ATOM 573 O O . ILE A 1 70 ? -23.304 7.932 34.298 1.00 86.56 70 ILE A O 1
ATOM 577 N N . ARG A 1 71 ? -24.508 6.267 33.403 1.00 86.88 71 ARG A N 1
ATOM 578 C CA . ARG A 1 71 ? -25.785 6.672 34.000 1.00 86.88 71 ARG A CA 1
ATOM 579 C C . ARG A 1 71 ? -25.750 6.602 35.525 1.00 86.88 71 ARG A C 1
ATOM 581 O O . ARG A 1 71 ? -26.239 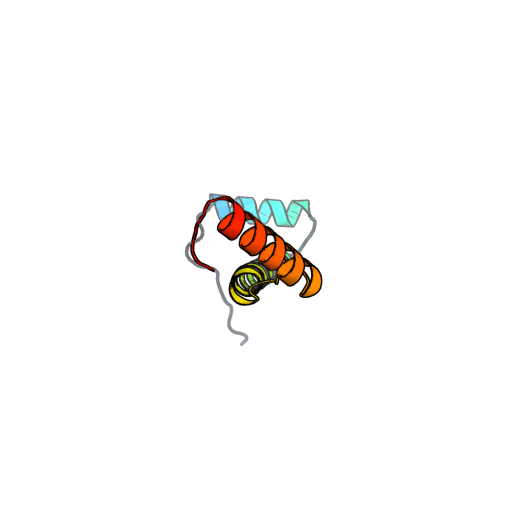7.521 36.183 1.00 86.88 71 ARG A O 1
ATOM 588 N N . LYS A 1 72 ? -25.137 5.559 36.096 1.00 87.62 72 LYS A N 1
ATOM 589 C CA . LYS A 1 72 ? -24.908 5.437 37.548 1.00 87.62 72 LYS A CA 1
ATOM 590 C C . LYS A 1 72 ? -23.995 6.547 38.061 1.00 87.62 72 LYS A C 1
ATOM 592 O O . LYS A 1 72 ? -24.370 7.246 38.997 1.00 87.62 72 LYS A O 1
ATOM 597 N N . LYS A 1 73 ? -22.864 6.790 37.391 1.00 85.12 73 LYS A N 1
ATOM 598 C CA . LYS A 1 73 ? -21.937 7.876 37.746 1.00 85.12 73 LYS A CA 1
ATOM 599 C C . LYS A 1 73 ? -22.597 9.251 37.672 1.00 85.12 73 LYS A C 1
ATOM 601 O O . LYS A 1 73 ? -22.461 10.046 38.592 1.00 85.12 73 LYS A O 1
ATOM 606 N N . ARG A 1 74 ? -23.370 9.533 36.623 1.00 82.38 74 ARG A N 1
ATOM 607 C CA . ARG A 1 74 ? -24.109 10.798 36.493 1.00 82.38 74 ARG A CA 1
ATOM 608 C C . ARG A 1 74 ? -25.067 11.028 37.661 1.00 82.38 74 ARG A C 1
ATOM 610 O O . ARG A 1 74 ? -25.065 12.122 38.217 1.00 82.38 74 ARG A O 1
ATOM 617 N N . LYS A 1 75 ? -25.804 9.991 38.075 1.00 83.25 75 LYS A N 1
ATOM 618 C CA . LYS A 1 75 ? -26.677 10.045 39.259 1.00 83.25 75 LYS A CA 1
ATOM 619 C C . LYS A 1 75 ? -25.894 10.291 40.554 1.00 83.25 75 LYS A C 1
ATOM 621 O O . LYS A 1 75 ? -26.334 11.107 41.355 1.00 83.25 75 LYS A O 1
ATOM 626 N N . GLU A 1 76 ? -24.743 9.639 40.742 1.00 83.81 76 GLU A N 1
ATOM 627 C CA . GLU A 1 76 ? -23.865 9.853 41.911 1.00 83.81 76 GLU A CA 1
ATOM 628 C C . GLU A 1 76 ? -23.386 11.307 42.026 1.00 83.81 76 GLU A C 1
ATOM 630 O O . GLU A 1 76 ? -23.360 11.860 43.121 1.00 83.81 76 GLU A O 1
ATOM 635 N N . TYR A 1 77 ? -23.054 11.946 40.902 1.00 82.12 77 TYR A N 1
ATOM 636 C CA . TYR A 1 77 ? -22.608 13.344 40.864 1.00 82.12 77 TYR A CA 1
ATOM 637 C C . TYR A 1 77 ? -23.757 14.363 40.717 1.00 82.12 77 TYR A C 1
ATOM 639 O O . TYR A 1 77 ? -23.507 15.538 40.461 1.00 82.12 77 TYR A O 1
ATOM 647 N N . GLY A 1 78 ? -25.018 13.942 40.876 1.00 76.81 78 GLY A N 1
ATOM 648 C CA . GLY A 1 78 ? -26.180 14.839 40.865 1.00 76.81 78 GLY A CA 1
ATOM 649 C C . GLY A 1 78 ? -26.581 15.378 39.487 1.00 76.81 78 GLY A C 1
ATOM 650 O O . GLY A 1 78 ? -27.445 16.253 39.398 1.00 76.81 78 GLY A O 1
ATOM 651 N N . PHE A 1 79 ? -26.008 14.856 38.400 1.00 72.25 79 PHE A N 1
ATOM 652 C CA . PHE A 1 79 ? -26.477 15.157 37.050 1.00 72.25 79 PHE A CA 1
ATOM 653 C C . PHE A 1 79 ? -27.825 14.460 36.829 1.00 72.25 79 PHE A C 1
ATOM 655 O O . PHE A 1 79 ? -27.940 13.244 37.000 1.00 72.25 79 PHE A O 1
ATOM 662 N N . ARG A 1 80 ? -28.862 15.230 36.466 1.00 64.62 80 ARG A N 1
ATOM 663 C CA . ARG A 1 80 ? -30.192 14.679 36.170 1.00 64.62 80 ARG A CA 1
ATOM 664 C C . ARG A 1 80 ? -30.088 13.695 35.002 1.00 64.62 80 ARG A C 1
ATOM 666 O O . ARG A 1 80 ? -29.505 14.010 33.967 1.00 64.62 80 ARG A O 1
ATOM 673 N N . SER A 1 81 ? -30.601 12.495 35.263 1.00 57.84 81 SER A N 1
ATOM 674 C CA . SER A 1 81 ? -30.688 11.346 34.359 1.00 57.84 81 SER A CA 1
ATOM 675 C C . SER A 1 81 ? -31.428 11.645 33.073 1.00 57.84 81 SER A C 1
ATOM 677 O O . SER A 1 81 ? -32.456 12.351 33.188 1.00 57.84 81 SER A O 1
#